Protein AF-A0A9W9YJB2-F1 (afdb_monomer_lite)

pLDDT: mean 76.01, std 16.96, range [37.88, 91.06]

Sequence (76 aa):
MPSEALRGRFTTMSDVWSFGVLLWEIVTLGKRPYKGVTGLVELHSKLKEGERLEKPPHCSEELELTSTFNILKSKS

Structure (mmCIF, N/CA/C/O backbone):
data_AF-A0A9W9YJB2-F1
#
_entry.id   AF-A0A9W9YJB2-F1
#
loop_
_atom_site.group_PDB
_atom_site.id
_atom_site.type_symbol
_atom_site.label_atom_id
_atom_site.label_alt_id
_atom_site.label_comp_id
_atom_site.label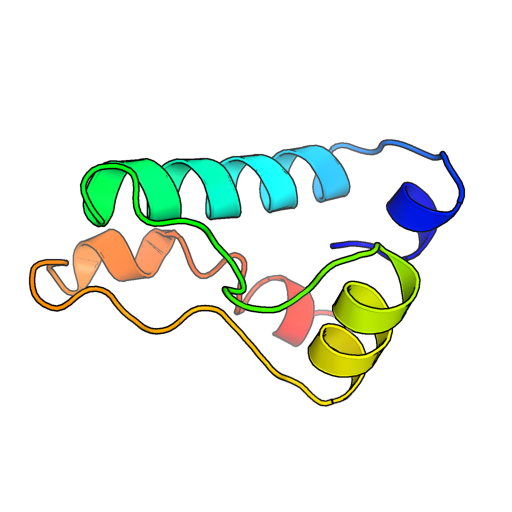_asym_id
_atom_site.label_entity_id
_atom_site.label_seq_id
_atom_site.pdbx_PDB_ins_code
_atom_site.Cartn_x
_atom_site.Cartn_y
_atom_site.Cartn_z
_atom_site.occupancy
_atom_site.B_iso_or_equiv
_atom_site.auth_seq_id
_atom_site.auth_comp_id
_atom_site.auth_asym_id
_atom_site.auth_atom_id
_atom_site.pdbx_PDB_model_num
ATOM 1 N N . MET A 1 1 ? 5.091 -2.376 -4.525 1.00 77.88 1 MET A N 1
ATOM 2 C CA . MET A 1 1 ? 4.925 -2.148 -5.965 1.00 77.88 1 MET A CA 1
ATOM 3 C C . MET A 1 1 ? 6.080 -2.836 -6.658 1.00 77.88 1 MET A C 1
ATOM 5 O O . MET A 1 1 ? 7.209 -2.613 -6.225 1.00 77.88 1 MET A O 1
ATOM 9 N N . PRO A 1 2 ? 5.834 -3.697 -7.651 1.00 78.88 2 PRO A N 1
ATOM 10 C CA . PRO A 1 2 ? 6.913 -4.319 -8.407 1.00 78.88 2 PRO A CA 1
ATOM 11 C C . PRO A 1 2 ? 7.771 -3.278 -9.143 1.00 78.88 2 PRO A C 1
ATOM 13 O O . PRO A 1 2 ? 7.262 -2.266 -9.630 1.00 78.88 2 PRO A O 1
ATOM 16 N N . SER A 1 3 ? 9.086 -3.501 -9.198 1.00 79.00 3 SER A N 1
ATOM 17 C CA . SER A 1 3 ? 10.048 -2.530 -9.750 1.00 79.00 3 SER A CA 1
ATOM 18 C C . SER A 1 3 ? 9.865 -2.270 -11.250 1.00 79.00 3 SER A C 1
ATOM 20 O O . SER A 1 3 ? 10.195 -1.200 -11.755 1.00 79.00 3 SER A O 1
ATOM 22 N N . GLU A 1 4 ? 9.301 -3.233 -11.973 1.00 78.00 4 GLU A N 1
ATOM 23 C CA . GLU A 1 4 ? 8.948 -3.126 -13.380 1.00 78.00 4 GLU A CA 1
ATOM 24 C C . GLU A 1 4 ? 7.779 -2.163 -13.614 1.00 78.00 4 GLU A C 1
ATOM 26 O O . GLU A 1 4 ? 7.821 -1.405 -14.584 1.00 78.00 4 GLU A O 1
ATOM 31 N N . ALA A 1 5 ? 6.821 -2.093 -12.684 1.00 82.62 5 ALA A N 1
ATOM 32 C CA . ALA A 1 5 ? 5.697 -1.162 -12.761 1.00 82.62 5 ALA A CA 1
ATOM 33 C C . ALA A 1 5 ? 6.166 0.291 -12.624 1.00 82.62 5 ALA A C 1
ATOM 35 O O . ALA A 1 5 ? 5.676 1.175 -13.320 1.00 82.62 5 ALA A O 1
ATOM 36 N N . LEU A 1 6 ? 7.196 0.532 -11.807 1.00 81.62 6 LEU A N 1
ATOM 37 C CA . LEU A 1 6 ? 7.846 1.845 -11.693 1.00 81.62 6 LEU A CA 1
ATOM 38 C C . LEU A 1 6 ? 8.560 2.271 -12.983 1.00 81.62 6 LEU A C 1
ATOM 40 O O . LEU A 1 6 ? 8.808 3.454 -13.193 1.00 81.62 6 LEU A O 1
ATOM 44 N N . ARG A 1 7 ? 8.887 1.310 -13.853 1.00 84.00 7 ARG A N 1
ATOM 45 C CA . ARG A 1 7 ? 9.495 1.531 -15.172 1.00 84.00 7 ARG A CA 1
ATOM 46 C C . ARG A 1 7 ? 8.456 1.526 -16.300 1.00 84.00 7 ARG A C 1
ATOM 48 O O . ARG A 1 7 ? 8.837 1.395 -17.460 1.00 84.00 7 ARG A O 1
ATOM 55 N N . GLY A 1 8 ? 7.168 1.619 -15.963 1.00 83.94 8 GLY A N 1
ATOM 56 C CA . GLY A 1 8 ? 6.062 1.641 -16.920 1.00 83.94 8 GLY A CA 1
ATOM 57 C C . GLY A 1 8 ? 5.683 0.277 -17.501 1.00 83.94 8 GLY A C 1
ATOM 58 O O . GLY A 1 8 ? 4.963 0.228 -18.493 1.00 83.94 8 GLY A O 1
ATOM 59 N N . ARG A 1 9 ? 6.158 -0.838 -16.924 1.00 87.31 9 ARG A N 1
ATOM 60 C CA . ARG A 1 9 ? 5.738 -2.190 -17.325 1.00 87.31 9 ARG A CA 1
ATOM 61 C C . ARG A 1 9 ? 4.730 -2.752 -16.337 1.00 87.31 9 ARG A C 1
ATOM 63 O O . ARG A 1 9 ? 5.093 -3.126 -15.225 1.00 87.31 9 ARG A O 1
ATOM 70 N N . PHE A 1 10 ? 3.485 -2.848 -16.775 1.00 88.50 10 PHE A N 1
ATOM 71 C CA . PHE A 1 10 ? 2.391 -3.405 -15.990 1.00 88.50 10 PHE A CA 1
ATOM 72 C C . PHE A 1 10 ? 2.283 -4.910 -16.223 1.00 88.50 10 PHE A C 1
ATOM 74 O O . PHE A 1 10 ? 2.423 -5.395 -17.346 1.00 88.50 10 PHE A O 1
ATOM 81 N N . THR A 1 11 ? 2.091 -5.651 -15.141 1.00 86.44 11 THR A N 1
ATOM 82 C CA . THR A 1 11 ? 1.976 -7.108 -15.125 1.00 86.44 11 THR A CA 1
ATOM 83 C C . THR A 1 11 ? 0.825 -7.500 -14.210 1.00 86.44 11 THR A C 1
ATOM 85 O O . THR A 1 11 ? 0.430 -6.737 -13.330 1.00 86.44 11 THR A O 1
ATOM 88 N N . THR A 1 12 ? 0.360 -8.742 -14.309 1.00 87.25 12 THR A N 1
ATOM 89 C CA . THR A 1 12 ? -0.606 -9.278 -13.339 1.00 87.25 12 THR A CA 1
ATOM 90 C C . THR A 1 12 ? -0.124 -9.107 -11.891 1.00 87.25 12 THR A C 1
ATOM 92 O O . THR A 1 12 ? -0.924 -8.887 -10.991 1.00 87.25 12 THR A O 1
ATOM 95 N N . MET A 1 13 ? 1.191 -9.128 -11.645 1.00 81.56 13 MET A N 1
ATOM 96 C CA . MET A 1 13 ? 1.751 -8.901 -10.308 1.00 81.56 13 MET A CA 1
ATOM 97 C C . MET A 1 13 ? 1.667 -7.436 -9.864 1.00 81.56 13 MET A C 1
ATOM 99 O O . MET A 1 13 ? 1.518 -7.171 -8.670 1.00 81.56 13 MET A O 1
ATOM 103 N N . SER A 1 14 ? 1.738 -6.472 -10.791 1.00 82.44 14 SER A N 1
ATOM 104 C CA . SER A 1 14 ? 1.471 -5.070 -10.454 1.00 82.44 14 SER A CA 1
ATOM 105 C C . SER A 1 14 ? 0.001 -4.833 -10.134 1.00 82.44 14 SER A C 1
ATOM 107 O O . SER A 1 14 ? -0.281 -4.064 -9.217 1.00 82.44 14 SER A O 1
ATOM 109 N N . ASP A 1 15 ? -0.903 -5.539 -10.815 1.00 85.31 15 ASP A N 1
ATOM 110 C CA . ASP A 1 15 ? -2.348 -5.455 -10.575 1.00 85.31 15 ASP A CA 1
ATOM 111 C C . ASP A 1 15 ? -2.727 -6.075 -9.225 1.00 85.31 15 ASP A C 1
ATOM 113 O O . ASP A 1 15 ? -3.477 -5.492 -8.448 1.00 85.31 15 ASP A O 1
ATOM 117 N N . VAL A 1 16 ? -2.133 -7.222 -8.879 1.00 86.56 16 VAL A N 1
ATOM 118 C CA . VAL A 1 16 ? -2.285 -7.831 -7.546 1.00 86.56 16 VAL A CA 1
ATOM 119 C C . VAL A 1 16 ? -1.779 -6.886 -6.451 1.00 86.56 16 VAL A C 1
ATOM 121 O O . VAL A 1 16 ? -2.380 -6.788 -5.378 1.00 86.56 16 VAL A O 1
ATOM 124 N N . TRP A 1 17 ? -0.688 -6.155 -6.706 1.00 86.44 17 TRP A N 1
ATOM 125 C CA . TRP A 1 17 ? -0.186 -5.165 -5.756 1.00 86.44 17 TRP A CA 1
ATOM 126 C C . TRP A 1 17 ? -1.139 -3.978 -5.581 1.00 86.44 17 TRP A C 1
ATOM 128 O O . TRP A 1 17 ? -1.439 -3.623 -4.440 1.00 86.44 17 TRP A O 1
ATOM 138 N N . SER A 1 18 ? -1.623 -3.373 -6.671 1.00 87.44 18 SER A N 1
ATOM 139 C CA . SER A 1 18 ? -2.545 -2.231 -6.596 1.00 87.44 18 SER A CA 1
ATOM 140 C C . SER A 1 18 ? -3.894 -2.624 -5.991 1.00 87.44 18 SER A C 1
ATOM 142 O O . SER A 1 18 ? -4.436 -1.864 -5.193 1.00 87.44 18 SER A O 1
ATOM 144 N N . PHE A 1 19 ? -4.385 -3.834 -6.265 1.00 87.25 19 PHE A N 1
ATOM 145 C CA . PHE A 1 19 ? -5.574 -4.383 -5.616 1.00 87.25 19 PHE A CA 1
ATOM 146 C C . PHE A 1 19 ? -5.401 -4.511 -4.095 1.00 87.25 19 PHE A C 1
ATOM 148 O O . PHE A 1 19 ? -6.311 -4.180 -3.340 1.00 87.25 19 PHE A O 1
ATOM 155 N N . GLY A 1 20 ? -4.215 -4.914 -3.625 1.00 84.56 20 GLY A N 1
ATOM 156 C CA . GLY A 1 20 ? -3.917 -4.958 -2.191 1.00 84.56 20 GLY A CA 1
ATOM 157 C C . GLY A 1 20 ? -3.941 -3.581 -1.520 1.00 84.56 20 GLY A C 1
ATOM 158 O O . GLY A 1 20 ? -4.453 -3.442 -0.410 1.00 84.56 20 GLY A O 1
ATOM 159 N N . VAL A 1 21 ? -3.435 -2.550 -2.206 1.00 87.31 21 VAL A N 1
ATOM 160 C CA . VAL A 1 21 ? -3.527 -1.157 -1.733 1.00 87.31 21 VAL A CA 1
ATOM 161 C C . VAL A 1 21 ? -4.983 -0.691 -1.704 1.00 87.31 21 VAL A C 1
ATOM 163 O O . VAL A 1 21 ? -5.409 -0.138 -0.695 1.00 87.31 21 VAL A O 1
ATOM 166 N N . LEU A 1 22 ? -5.761 -0.991 -2.748 1.00 87.88 22 LEU A N 1
ATOM 167 C CA . LEU A 1 22 ? -7.183 -0.650 -2.816 1.00 87.88 22 LEU A CA 1
ATOM 168 C C . LEU A 1 22 ? -7.981 -1.289 -1.672 1.00 87.88 22 LEU A C 1
ATOM 170 O O . LEU A 1 22 ? -8.786 -0.623 -1.024 1.00 87.88 22 LEU A O 1
ATOM 174 N N . LEU A 1 23 ? -7.751 -2.573 -1.392 1.00 85.81 23 LEU A N 1
ATOM 175 C CA . LEU A 1 23 ? -8.392 -3.245 -0.264 1.00 85.81 23 LEU A CA 1
ATOM 176 C C . LEU A 1 23 ? -8.030 -2.575 1.061 1.00 85.81 23 LEU A C 1
ATOM 178 O O . LEU A 1 23 ? -8.922 -2.352 1.876 1.00 85.81 23 LEU A O 1
ATOM 182 N N . TRP A 1 24 ? -6.760 -2.197 1.254 1.00 85.81 24 TRP A N 1
ATOM 183 C CA . TRP A 1 24 ? -6.327 -1.441 2.431 1.00 85.81 24 TRP A CA 1
ATOM 184 C C . TRP A 1 24 ? -7.058 -0.094 2.555 1.00 85.81 24 TRP A C 1
ATOM 186 O O . TRP A 1 24 ? -7.494 0.274 3.647 1.00 85.81 24 TRP A O 1
ATOM 196 N N . GLU A 1 25 ? -7.248 0.633 1.454 1.00 88.69 25 GLU A N 1
ATOM 197 C CA . GLU A 1 25 ? -8.019 1.882 1.441 1.00 88.69 25 GLU A CA 1
ATOM 198 C C . GLU A 1 25 ? -9.479 1.642 1.846 1.00 88.69 25 GLU A C 1
ATOM 200 O O . GLU A 1 25 ? -10.002 2.365 2.691 1.00 88.69 25 GLU A O 1
ATOM 205 N N . ILE A 1 26 ? -10.125 0.592 1.331 1.00 87.62 26 ILE A N 1
ATOM 206 C CA . ILE A 1 26 ? -11.517 0.247 1.666 1.00 87.62 26 ILE A CA 1
ATOM 207 C C . ILE A 1 26 ? -11.670 -0.048 3.164 1.00 87.62 26 ILE A C 1
ATOM 209 O O . ILE A 1 26 ? -12.511 0.554 3.832 1.00 87.62 26 ILE A O 1
ATOM 213 N N . VAL A 1 27 ? -10.839 -0.934 3.721 1.00 84.44 27 VAL A N 1
ATOM 214 C CA . VAL A 1 27 ? -10.944 -1.349 5.136 1.00 84.44 27 VAL A CA 1
ATOM 215 C C . VAL A 1 27 ? -10.535 -0.249 6.114 1.00 84.44 27 VAL A C 1
ATOM 217 O O . VAL A 1 27 ? -10.919 -0.273 7.282 1.00 84.44 27 VAL A O 1
ATOM 220 N N . THR A 1 28 ? -9.761 0.734 5.653 1.00 84.12 28 THR A N 1
ATOM 221 C CA . THR A 1 28 ? -9.421 1.922 6.441 1.00 84.12 28 THR A CA 1
ATOM 222 C C . THR A 1 28 ? -10.392 3.081 6.233 1.00 84.12 28 THR A C 1
ATOM 224 O O . THR A 1 28 ? -10.157 4.155 6.786 1.00 84.12 28 THR A O 1
ATOM 227 N N . LEU A 1 29 ? -11.491 2.864 5.502 1.00 89.00 29 LEU A N 1
ATOM 228 C CA . LEU A 1 29 ? -12.512 3.868 5.192 1.00 89.00 29 LEU A CA 1
ATOM 229 C C . LEU A 1 29 ? -11.940 5.074 4.426 1.00 89.00 29 LEU A C 1
ATOM 231 O O . LEU A 1 29 ? -12.259 6.226 4.712 1.00 89.00 29 LEU A O 1
ATOM 235 N N . GLY A 1 30 ? -11.072 4.798 3.453 1.00 88.56 30 GLY A N 1
ATOM 236 C CA . GLY A 1 30 ? -10.497 5.789 2.547 1.00 88.56 30 GLY A CA 1
ATOM 237 C C . GLY A 1 30 ? -9.293 6.541 3.111 1.00 88.56 30 GLY A C 1
ATOM 238 O O . GLY A 1 30 ? -9.032 7.672 2.694 1.00 88.56 30 GLY A O 1
ATOM 239 N N . LYS A 1 31 ? -8.540 5.966 4.064 1.00 88.56 31 LYS A N 1
ATOM 240 C CA . LYS A 1 31 ? -7.265 6.583 4.466 1.00 88.56 31 LYS A CA 1
ATOM 241 C C . LYS A 1 31 ? -6.311 6.611 3.278 1.00 88.56 31 LYS A C 1
ATOM 243 O O . LYS A 1 31 ? -6.272 5.698 2.465 1.00 88.56 31 LYS A O 1
ATOM 248 N N . ARG A 1 32 ? -5.474 7.648 3.230 1.00 90.50 32 ARG A N 1
ATOM 249 C CA . ARG A 1 32 ? -4.420 7.757 2.222 1.00 90.50 32 ARG A CA 1
ATOM 250 C C . ARG A 1 32 ? -3.297 6.746 2.515 1.00 90.50 32 ARG A C 1
ATOM 252 O O . ARG A 1 32 ? -2.698 6.842 3.593 1.00 90.50 32 ARG A O 1
ATOM 259 N N . PRO A 1 33 ? -2.964 5.838 1.581 1.00 89.19 33 PRO A N 1
ATOM 260 C CA . PRO A 1 33 ? -1.844 4.919 1.741 1.00 89.19 33 PRO A CA 1
ATOM 261 C C . PRO A 1 33 ? -0.520 5.691 1.725 1.00 89.19 33 PRO A C 1
ATOM 263 O O . PRO A 1 33 ? -0.392 6.699 1.028 1.00 89.19 33 PRO A O 1
ATOM 266 N N . TYR A 1 34 ? 0.462 5.228 2.507 1.00 89.31 34 TYR A N 1
ATOM 267 C CA . TYR A 1 34 ? 1.797 5.838 2.620 1.00 89.31 34 TYR A CA 1
ATOM 268 C C . TYR A 1 34 ? 1.744 7.367 2.821 1.00 89.31 34 TYR A C 1
ATOM 270 O O . TYR A 1 34 ? 2.308 8.150 2.055 1.00 89.31 34 TYR A O 1
ATOM 278 N N . LYS A 1 35 ? 0.999 7.815 3.840 1.00 88.38 35 LYS A N 1
ATOM 279 C CA . LYS A 1 35 ? 0.809 9.242 4.140 1.00 88.38 35 LYS A CA 1
ATOM 280 C C . LYS A 1 35 ? 2.159 9.958 4.287 1.00 88.38 35 LYS A C 1
ATOM 282 O O . LYS A 1 35 ? 3.046 9.482 4.982 1.00 88.38 35 LYS A O 1
ATOM 287 N N . GLY A 1 36 ? 2.285 11.124 3.654 1.00 89.19 36 GLY A N 1
ATOM 288 C CA . GLY A 1 36 ? 3.524 11.911 3.643 1.00 89.19 36 GLY A CA 1
ATOM 289 C C . GLY A 1 36 ? 4.445 11.605 2.462 1.00 89.19 36 GLY A C 1
ATOM 290 O O . GLY A 1 36 ? 5.273 12.445 2.138 1.00 89.19 36 GLY A O 1
ATOM 291 N N . VAL A 1 37 ? 4.235 10.488 1.758 1.00 91.06 37 VAL A N 1
ATOM 292 C CA . VAL A 1 37 ? 4.984 10.166 0.541 1.00 91.06 37 VAL A CA 1
ATOM 293 C C . VAL A 1 37 ? 4.421 10.950 -0.643 1.00 91.06 37 VAL A C 1
ATOM 295 O O . VAL A 1 37 ? 3.209 10.942 -0.902 1.00 91.06 37 VAL A O 1
ATOM 298 N N . THR A 1 38 ? 5.303 11.649 -1.358 1.00 85.88 38 THR A N 1
ATOM 299 C CA . THR A 1 38 ? 4.922 12.597 -2.423 1.00 85.88 38 THR A CA 1
ATOM 300 C C . THR A 1 38 ? 5.292 12.138 -3.831 1.00 85.88 38 THR A C 1
ATOM 302 O O . THR A 1 38 ? 4.828 12.734 -4.801 1.00 85.88 38 THR A O 1
ATOM 305 N N . GLY A 1 39 ? 6.044 11.042 -3.977 1.00 87.62 39 GLY A N 1
ATOM 306 C CA . GLY A 1 39 ? 6.426 10.530 -5.291 1.00 87.62 39 GLY A CA 1
ATOM 307 C C . GLY A 1 39 ? 6.819 9.056 -5.322 1.00 87.62 39 GLY A C 1
ATOM 308 O O . GLY A 1 39 ? 7.073 8.420 -4.300 1.00 87.62 39 GLY A O 1
ATOM 309 N N . LEU A 1 40 ? 6.903 8.518 -6.541 1.00 85.50 40 LEU A N 1
ATOM 310 C CA . LEU A 1 40 ? 7.233 7.112 -6.795 1.00 85.50 40 LEU A CA 1
ATOM 311 C C . LEU A 1 40 ? 8.642 6.727 -6.325 1.00 85.50 40 LEU A C 1
ATOM 313 O O . LEU A 1 40 ? 8.848 5.598 -5.891 1.00 85.50 40 LEU A O 1
ATOM 317 N N . VAL A 1 41 ? 9.604 7.652 -6.397 1.00 88.06 41 VAL A N 1
ATOM 318 C CA . VAL A 1 41 ? 10.991 7.410 -5.962 1.00 88.06 41 VAL A CA 1
ATOM 319 C C . VAL A 1 41 ? 11.054 7.196 -4.451 1.00 88.06 41 VAL A C 1
ATOM 321 O O . VAL A 1 41 ? 11.640 6.220 -3.994 1.00 88.06 41 VAL A O 1
ATOM 324 N N . GLU A 1 42 ? 10.400 8.067 -3.684 1.00 90.69 42 GLU A N 1
ATOM 325 C CA . GLU A 1 42 ? 10.323 7.969 -2.225 1.00 90.69 42 GLU A CA 1
ATOM 326 C C . GLU A 1 42 ? 9.565 6.705 -1.793 1.00 90.69 42 GLU A C 1
ATOM 328 O O . GLU A 1 42 ? 10.046 5.949 -0.948 1.00 90.69 42 GLU A O 1
ATOM 333 N N . LEU A 1 43 ? 8.430 6.417 -2.445 1.00 87.81 43 LEU A N 1
ATOM 334 C CA . LEU A 1 43 ? 7.680 5.181 -2.227 1.00 87.81 43 LEU A CA 1
ATOM 335 C C . LEU A 1 43 ? 8.554 3.947 -2.481 1.00 87.81 43 LEU A C 1
ATOM 337 O O . LEU A 1 43 ? 8.544 2.999 -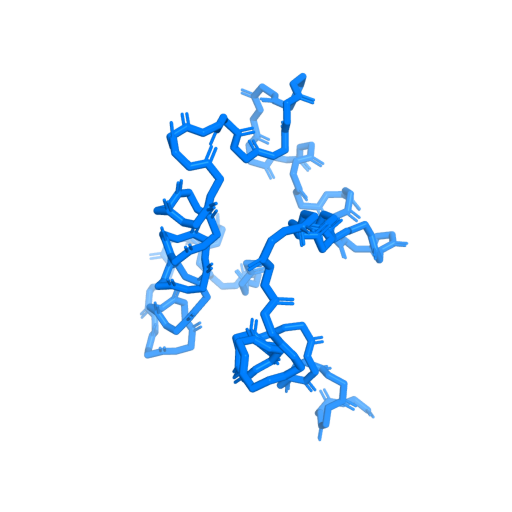1.702 1.00 87.81 43 LEU A O 1
ATOM 341 N N . HIS A 1 44 ? 9.323 3.948 -3.568 1.00 86.06 44 HIS A N 1
ATOM 342 C CA . HIS A 1 44 ? 10.199 2.838 -3.919 1.00 86.06 44 HIS A CA 1
ATOM 343 C C . HIS A 1 44 ? 11.316 2.618 -2.893 1.00 86.06 44 HIS A C 1
ATOM 345 O O . HIS A 1 44 ? 11.581 1.466 -2.550 1.00 86.06 44 HIS A O 1
ATOM 351 N N . SER A 1 45 ? 11.938 3.683 -2.380 1.00 89.25 45 SER A N 1
ATOM 352 C CA . SER A 1 45 ? 12.958 3.578 -1.327 1.00 89.25 45 SER A CA 1
ATOM 353 C C . SER A 1 45 ? 12.382 2.978 -0.045 1.00 89.25 45 SER A C 1
ATOM 355 O O . SER A 1 45 ? 12.884 1.960 0.425 1.00 89.25 45 SER A O 1
ATOM 357 N N . LYS A 1 46 ? 11.245 3.496 0.434 1.00 86.81 46 LYS A N 1
ATOM 358 C CA . LYS A 1 46 ? 10.533 2.955 1.605 1.00 86.81 46 LYS A CA 1
ATOM 359 C C . LYS A 1 46 ? 10.174 1.478 1.434 1.00 86.81 46 LYS A C 1
ATOM 361 O O . LYS A 1 46 ? 10.402 0.648 2.312 1.00 86.81 46 LYS A O 1
ATOM 366 N N . LEU A 1 47 ? 9.665 1.109 0.258 1.00 85.50 47 LEU A N 1
ATOM 367 C CA . LEU A 1 47 ? 9.347 -0.284 -0.052 1.00 85.50 47 LEU A CA 1
ATOM 368 C C . LEU A 1 47 ? 10.594 -1.184 -0.084 1.00 85.50 47 LEU A C 1
ATOM 370 O O . LEU A 1 47 ? 10.504 -2.344 0.332 1.00 85.50 47 LEU A O 1
ATOM 374 N N . LYS A 1 48 ? 11.740 -0.684 -0.557 1.00 84.69 48 LYS A N 1
ATOM 375 C CA . LYS A 1 48 ? 13.021 -1.408 -0.517 1.00 84.69 48 LYS A CA 1
ATOM 376 C C . LYS A 1 48 ? 13.537 -1.604 0.906 1.00 84.69 48 LYS A C 1
ATOM 378 O O . LYS A 1 48 ? 14.076 -2.663 1.198 1.00 84.69 48 LYS A O 1
ATOM 383 N N . GLU A 1 49 ? 13.314 -0.630 1.780 1.00 88.12 49 GLU A N 1
ATOM 384 C CA . GLU A 1 49 ? 13.655 -0.690 3.208 1.00 88.12 49 GLU A CA 1
ATOM 385 C C . GLU A 1 49 ? 12.722 -1.610 4.012 1.00 88.12 49 GLU A C 1
ATOM 387 O O . GLU A 1 49 ? 12.946 -1.862 5.192 1.00 88.12 49 GLU A O 1
ATOM 392 N N . GLY A 1 50 ? 11.687 -2.161 3.371 1.00 83.50 50 GLY A N 1
ATOM 393 C CA . GLY A 1 50 ? 10.745 -3.075 4.009 1.00 83.50 50 GLY A CA 1
ATOM 394 C C . GLY A 1 50 ? 9.542 -2.380 4.638 1.00 83.50 50 GLY A C 1
ATOM 395 O O . GLY A 1 50 ? 8.716 -3.063 5.235 1.00 83.50 50 GLY A O 1
ATOM 396 N N . GLU A 1 51 ? 9.377 -1.066 4.457 1.00 85.19 51 GLU A N 1
ATOM 397 C CA . GLU A 1 51 ? 8.190 -0.346 4.921 1.00 85.19 51 GLU A CA 1
ATOM 398 C C . GLU A 1 51 ? 6.946 -0.833 4.174 1.00 85.19 51 GLU A C 1
ATOM 400 O O . GLU A 1 51 ? 6.957 -1.067 2.959 1.00 85.19 51 GLU A O 1
ATOM 405 N N . ARG A 1 52 ? 5.862 -1.024 4.918 1.00 86.00 52 ARG A N 1
ATOM 406 C CA . ARG A 1 52 ? 4.620 -1.668 4.493 1.00 86.00 52 ARG A CA 1
ATOM 407 C C . ARG A 1 52 ? 3.445 -0.977 5.199 1.00 86.00 52 ARG A C 1
ATOM 409 O O . ARG A 1 52 ? 3.646 -0.384 6.253 1.00 86.00 52 ARG A O 1
ATOM 416 N N . LEU A 1 53 ? 2.248 -0.997 4.602 1.00 86.81 53 LEU A N 1
ATOM 417 C CA . LEU A 1 53 ? 1.070 -0.384 5.232 1.00 86.81 53 LEU A CA 1
ATOM 418 C C . LEU A 1 53 ? 0.732 -1.119 6.532 1.00 86.81 53 LEU A C 1
ATOM 420 O O . LEU A 1 53 ? 0.805 -2.346 6.595 1.00 86.81 53 LEU A O 1
ATOM 424 N N . GLU A 1 54 ? 0.355 -0.359 7.555 1.00 83.62 54 GLU A N 1
ATOM 425 C CA . GLU A 1 54 ? -0.011 -0.902 8.861 1.00 83.62 54 GLU A CA 1
ATOM 426 C C . GLU A 1 54 ? -1.306 -1.717 8.794 1.00 83.62 54 GLU A C 1
ATOM 428 O O . GLU A 1 54 ? -2.211 -1.420 8.004 1.00 83.62 54 GLU A O 1
ATOM 433 N N . LYS A 1 55 ? -1.419 -2.721 9.672 1.00 77.50 55 LYS A N 1
ATOM 434 C CA . LYS A 1 55 ? -2.645 -3.509 9.824 1.00 77.50 55 LYS A CA 1
ATOM 435 C C . LYS A 1 55 ? -3.776 -2.611 10.365 1.00 77.50 55 LYS A C 1
ATOM 437 O O . LYS A 1 55 ? -3.600 -1.986 11.411 1.00 77.50 55 LYS A O 1
ATOM 442 N N . PRO A 1 56 ? -4.945 -2.553 9.703 1.00 75.62 56 PRO A N 1
ATOM 443 C CA . PRO A 1 56 ? -6.097 -1.805 10.200 1.00 75.62 56 PRO A CA 1
ATOM 444 C C . PRO A 1 56 ? -6.648 -2.389 11.518 1.00 75.62 56 PRO A C 1
ATOM 446 O O . PRO A 1 56 ? -6.709 -3.612 11.656 1.00 75.62 56 PRO A O 1
ATOM 449 N N . PRO A 1 57 ? -7.134 -1.551 12.456 1.00 63.84 57 PRO A N 1
ATOM 450 C CA . PRO A 1 57 ? -7.569 -1.975 13.796 1.00 63.84 57 PRO A CA 1
ATOM 451 C C . PRO A 1 57 ? -8.877 -2.791 13.836 1.00 63.84 57 PRO A C 1
ATOM 453 O O . PRO A 1 57 ? -9.246 -3.288 14.895 1.00 63.84 57 PRO A O 1
ATOM 456 N N . HIS A 1 58 ? -9.577 -2.941 12.706 1.00 66.12 58 HIS A N 1
ATOM 457 C CA . HIS A 1 58 ? -10.853 -3.666 12.604 1.00 66.12 58 HIS A CA 1
ATOM 458 C C . HIS A 1 58 ? -10.826 -4.824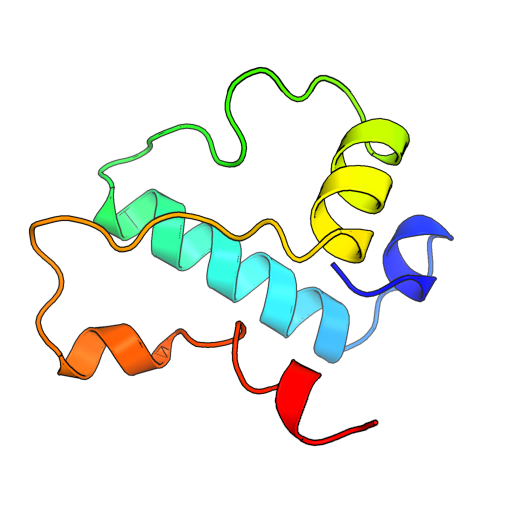 11.592 1.00 66.12 58 HIS A C 1
ATOM 460 O O . HIS A 1 58 ? -11.875 -5.377 11.270 1.00 66.12 58 HIS A O 1
ATOM 466 N N . CYS A 1 59 ? -9.649 -5.206 11.084 1.00 62.50 59 CYS A N 1
ATOM 467 C CA . CYS A 1 59 ? -9.521 -6.424 10.282 1.00 62.50 59 CYS A CA 1
ATOM 468 C C . CYS A 1 59 ? -9.522 -7.655 11.196 1.00 62.50 59 CYS A C 1
ATOM 470 O O . CYS A 1 59 ? -8.626 -7.793 12.034 1.00 62.50 59 CYS A O 1
ATOM 472 N N . SER A 1 60 ? -10.473 -8.572 10.990 1.00 58.94 60 SER A N 1
ATOM 473 C CA . SER A 1 60 ? -10.355 -9.963 11.447 1.00 58.94 60 SER A CA 1
ATOM 474 C C . SER A 1 60 ? -9.058 -10.585 10.907 1.00 58.94 60 SER A C 1
ATOM 476 O O . SER A 1 60 ? -8.555 -10.151 9.868 1.00 58.94 60 SER A O 1
ATOM 478 N N . GLU A 1 61 ? -8.499 -11.596 11.586 1.00 57.22 61 GLU A N 1
ATOM 479 C CA . GLU A 1 61 ? -7.328 -12.351 11.085 1.00 57.22 61 GLU A CA 1
ATOM 480 C C . GLU A 1 61 ? -7.541 -12.851 9.648 1.00 57.22 61 GLU A C 1
ATOM 482 O O . GLU A 1 61 ? -6.620 -12.896 8.848 1.00 57.22 61 GLU A O 1
ATOM 487 N N . GLU A 1 62 ? -8.785 -13.108 9.259 1.00 51.75 62 GLU A N 1
ATOM 488 C CA . GLU A 1 62 ? -9.148 -13.546 7.914 1.00 51.75 62 GLU A CA 1
ATOM 489 C C . GLU A 1 62 ? 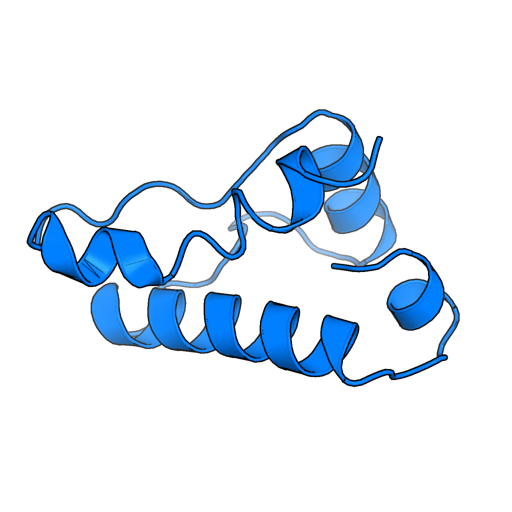-8.960 -12.460 6.835 1.00 51.75 62 GLU A C 1
ATOM 491 O O . GLU A 1 62 ? -8.710 -12.772 5.678 1.00 51.75 62 GLU A O 1
ATOM 496 N N . LEU A 1 63 ? -8.972 -11.168 7.187 1.00 51.84 63 LEU A N 1
ATOM 497 C CA . LEU A 1 63 ? -8.568 -10.089 6.273 1.00 51.84 63 LEU A CA 1
ATOM 498 C C . LEU A 1 63 ? -7.044 -9.871 6.230 1.00 51.84 63 LEU A C 1
ATOM 500 O O . LEU A 1 63 ? -6.563 -9.086 5.405 1.00 51.84 63 LEU A O 1
ATOM 504 N N . GLU A 1 64 ? -6.256 -10.617 7.019 1.00 50.53 64 GLU A N 1
ATOM 505 C CA . GLU A 1 64 ? -4.812 -10.764 6.767 1.00 50.53 64 GLU A CA 1
ATOM 506 C C . GLU A 1 64 ? -4.526 -11.449 5.420 1.00 50.53 64 GLU A C 1
ATOM 508 O O . GLU A 1 64 ? -3.392 -11.411 4.941 1.00 50.53 64 GLU A O 1
ATOM 513 N N . LEU A 1 65 ? -5.549 -12.004 4.752 1.00 45.00 65 LEU A N 1
ATOM 514 C CA . LEU A 1 65 ? -5.459 -12.592 3.411 1.00 45.00 65 LEU A CA 1
ATOM 515 C C . LEU A 1 65 ? -4.984 -11.615 2.328 1.00 45.00 65 LEU A C 1
ATOM 517 O O . LEU A 1 65 ? -4.480 -12.050 1.296 1.00 45.00 65 LEU A O 1
ATOM 521 N N . THR A 1 66 ? -5.020 -10.306 2.580 1.00 42.19 66 THR A N 1
ATOM 522 C CA . THR A 1 66 ? -4.392 -9.319 1.686 1.00 42.19 66 THR A CA 1
ATOM 523 C C . THR A 1 66 ? -2.948 -9.019 2.075 1.00 42.19 66 THR A C 1
ATOM 525 O O . THR A 1 66 ? -2.403 -7.944 1.828 1.00 42.19 66 THR A O 1
ATOM 528 N N . SER A 1 67 ? -2.271 -10.010 2.646 1.00 45.59 67 SER A N 1
ATOM 529 C CA . SER A 1 67 ? -0.823 -10.113 2.636 1.00 45.59 67 SER A CA 1
ATOM 530 C C . SER A 1 67 ? -0.313 -10.421 1.219 1.00 45.59 67 SER A C 1
ATOM 532 O O . SER A 1 67 ? 0.499 -11.316 0.985 1.00 45.59 67 SER A O 1
ATOM 534 N N . THR A 1 68 ? -0.644 -9.537 0.275 1.00 47.50 68 THR A N 1
ATOM 535 C CA . THR A 1 68 ? 0.267 -9.173 -0.816 1.00 47.50 68 THR A CA 1
ATOM 536 C C . THR A 1 68 ? 1.645 -8.763 -0.248 1.00 47.50 68 THR A C 1
ATOM 538 O O . THR A 1 68 ? 2.654 -8.794 -0.950 1.00 47.50 68 THR A O 1
ATOM 541 N N . PHE A 1 69 ? 1.714 -8.467 1.059 1.00 48.09 69 PHE A N 1
ATOM 542 C CA . PHE A 1 69 ? 2.914 -8.380 1.894 1.00 48.09 69 PHE A CA 1
ATOM 543 C C . PHE A 1 69 ? 3.765 -9.666 1.973 1.00 48.09 69 PHE A C 1
ATOM 545 O O . PHE A 1 69 ? 4.989 -9.544 2.027 1.00 48.09 69 PHE A O 1
ATOM 552 N N . ASN A 1 70 ? 3.181 -10.870 1.918 1.00 42.84 70 ASN A N 1
ATOM 553 C CA . ASN A 1 70 ? 3.911 -12.149 1.965 1.00 42.84 70 ASN A CA 1
ATOM 554 C C . ASN A 1 70 ? 4.167 -12.778 0.587 1.00 42.84 70 ASN A C 1
ATOM 556 O O . ASN A 1 70 ? 5.106 -13.561 0.455 1.00 42.84 70 ASN A O 1
ATOM 560 N N . ILE A 1 71 ? 3.426 -12.407 -0.463 1.00 44.41 71 ILE A N 1
ATOM 561 C CA . ILE A 1 71 ? 3.678 -12.924 -1.827 1.00 44.41 71 ILE A CA 1
ATOM 562 C C . ILE A 1 71 ? 5.091 -12.543 -2.316 1.00 44.41 71 ILE A C 1
ATOM 564 O O . ILE A 1 71 ? 5.721 -13.295 -3.057 1.00 44.41 71 ILE A O 1
ATOM 568 N N . LEU A 1 72 ? 5.653 -11.434 -1.820 1.00 41.69 72 LEU A N 1
ATOM 569 C CA . LEU A 1 72 ? 7.043 -11.041 -2.083 1.00 41.69 72 LEU A CA 1
ATOM 570 C C . LEU A 1 72 ? 8.076 -11.687 -1.142 1.00 41.69 72 LEU A C 1
ATOM 572 O O . LEU A 1 72 ? 9.265 -11.594 -1.424 1.00 41.69 72 LEU A O 1
ATOM 576 N N . LYS A 1 73 ? 7.665 -12.358 -0.056 1.00 41.88 73 LYS A N 1
ATOM 577 C CA . LYS A 1 73 ? 8.581 -13.153 0.784 1.00 41.88 73 LYS A CA 1
ATOM 578 C C . LY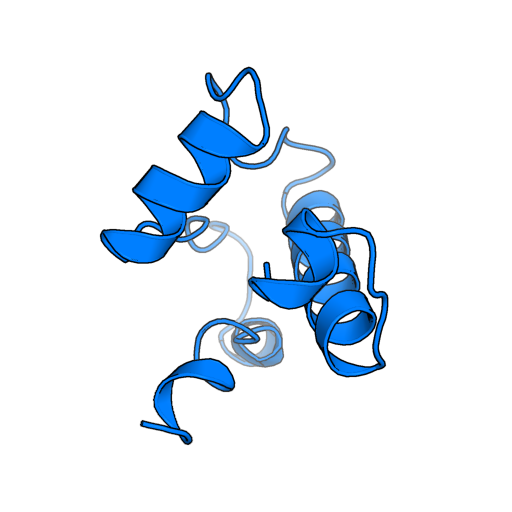S A 1 73 ? 8.857 -14.551 0.219 1.00 41.88 73 LYS A C 1
ATOM 580 O 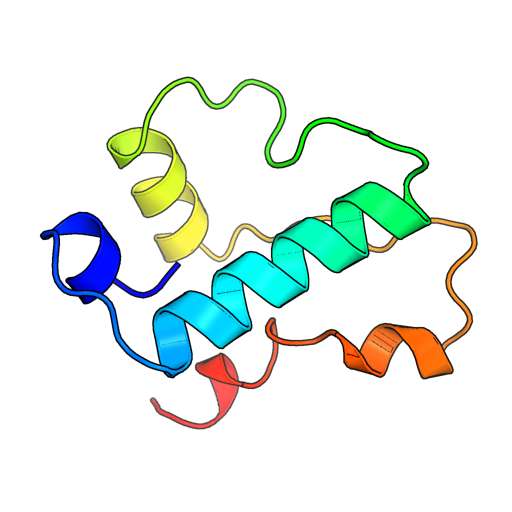O . LYS A 1 73 ? 9.807 -15.183 0.654 1.00 41.88 73 LYS A O 1
ATOM 585 N N . SER A 1 74 ? 8.063 -15.034 -0.743 1.00 37.88 74 SER A N 1
ATOM 586 C CA . SER A 1 74 ? 8.208 -16.390 -1.304 1.00 37.88 74 SER A CA 1
ATOM 587 C C . SER A 1 74 ? 9.060 -16.469 -2.583 1.00 37.88 74 SER A C 1
ATOM 589 O O . SER A 1 74 ? 9.232 -17.561 -3.123 1.00 37.88 74 SER A O 1
ATOM 591 N N . LYS A 1 75 ? 9.589 -15.352 -3.098 1.00 41.22 75 LYS A N 1
ATOM 592 C CA . LYS A 1 75 ? 10.538 -15.357 -4.227 1.00 41.22 75 LYS A CA 1
ATOM 593 C C . LYS A 1 75 ? 11.696 -14.384 -3.994 1.00 41.22 75 LYS A C 1
ATOM 595 O O . LYS A 1 75 ? 11.819 -13.384 -4.695 1.00 41.22 75 LYS A O 1
ATOM 600 N N . SER A 1 76 ? 12.533 -14.699 -3.012 1.00 39.31 76 SER A N 1
ATOM 601 C CA . SER A 1 76 ? 13.963 -14.382 -3.012 1.00 39.31 76 SER A CA 1
ATOM 602 C C . SER A 1 76 ? 14.710 -15.407 -2.179 1.00 39.31 76 SER A C 1
ATOM 604 O O . SER A 1 76 ? 14.089 -15.955 -1.244 1.00 39.31 76 SER A O 1
#

Foldseek 3Di:
DDPVVVVVDDDVLNVLVVVLVVVVCVLQVRDDPPPPDDDPVSVVVCVVVVNDGDDDPPDDVVVVVSCCVCVVVVPD

Radius of gyration: 12.58 Å; chains: 1; bounding box: 26×29×31 Å

Secondary structure (DSSP, 8-state):
--TTGGGT---HHHHHHHHHHHHHHHHTTSPPTTTT--SHHHHHHHHHTT--PPPPTT--GGGGGG-HHHHTTS--

Organism: NCBI:txid174260

InterPro domains:
  IPR000719 Protein kinase domain [PS50011] (1-76)
  IPR001245 Serine-threonine/tyrosine-protein kinase, catalytic domain [PF07714] (2-64)
  IPR011009 Protein kinase-like domain superfamily [SSF56112] (6-63)
  IPR050122 Receptor Tyrosine Kinase [PTHR24416] (1-63)